Protein AF-A0A520IF02-F1 (afdb_monomer)

Mean predicted aligned error: 2.96 Å

pLDDT: mean 95.1, std 6.51, range [63.91, 98.81]

Sequence (100 aa):
YVTDIHGGDYIKIRQVSFKQSPKSFEAKVRGLQGGGSIDIRLDSLQGRSIGQLLVPASDKNMKWTLVKCKTANVKGTYDLFFVFTGTGKELFDFDSWMFK

Solvent-accessible surface area (backbone atoms only — not comparable to full-atom values): 5228 Å² total; per-residue (Å²): 105,50,62,92,35,34,60,76,40,71,51,77,46,77,69,48,67,30,91,61,56,40,57,27,40,37,34,36,31,26,23,30,82,55,2,31,33,39,37,33,17,38,74,39,98,87,34,62,70,39,32,62,35,70,40,60,46,38,93,81,72,62,55,78,42,81,39,68,26,61,34,48,90,48,72,50,70,36,32,39,28,42,37,31,41,54,61,74,70,55,22,41,33,45,57,52,73,49,76,73

Secondary structure (DSSP, 8-state):
-B-S--TT-EEEEEEEEESS--SEEEEEEEE-SS-EEEEEEESSTTS-EEEEEEEPPPSSS---EEEEEE-----EEEEEEEEEE-SSS--EEEEEEEE-

Structure (mmCIF, N/CA/C/O backbone):
data_AF-A0A520IF02-F1
#
_entry.id   AF-A0A520IF02-F1
#
loop_
_atom_site.group_PDB
_atom_site.id
_atom_site.type_symbol
_atom_site.label_atom_id
_atom_site.label_alt_id
_atom_site.label_comp_id
_atom_site.label_asym_id
_atom_site.label_entity_id
_atom_site.label_seq_id
_atom_site.pdbx_PDB_ins_code
_atom_site.Cartn_x
_atom_site.Cartn_y
_atom_site.Cartn_z
_atom_site.occupancy
_atom_site.B_iso_or_equiv
_atom_site.auth_seq_id
_atom_site.auth_comp_id
_atom_site.auth_asym_id
_atom_site.auth_atom_id
_atom_site.pdbx_PDB_model_num
ATOM 1 N N . TYR A 1 1 ? 9.089 -9.571 1.460 1.00 92.06 1 TYR A N 1
ATOM 2 C CA . TYR A 1 1 ? 8.456 -8.682 0.477 1.00 92.06 1 TYR A CA 1
ATOM 3 C C . TYR A 1 1 ? 7.673 -9.480 -0.555 1.00 92.06 1 TYR A C 1
ATOM 5 O O . TYR A 1 1 ? 7.978 -10.647 -0.765 1.00 92.06 1 TYR A O 1
ATOM 13 N N . VAL A 1 2 ? 6.656 -8.856 -1.146 1.00 96.56 2 VAL A N 1
ATOM 14 C CA . VAL A 1 2 ? 5.876 -9.321 -2.300 1.00 96.56 2 VAL A CA 1
ATOM 15 C C . VAL A 1 2 ? 6.534 -8.770 -3.571 1.00 96.56 2 VAL A C 1
ATOM 17 O O . VAL A 1 2 ? 6.994 -7.628 -3.562 1.00 96.56 2 VAL A O 1
ATOM 20 N N . THR A 1 3 ? 6.604 -9.587 -4.615 1.00 96.56 3 THR A N 1
ATOM 21 C CA . THR A 1 3 ? 7.226 -9.320 -5.928 1.00 96.56 3 THR A CA 1
ATOM 22 C C . THR A 1 3 ? 6.301 -9.862 -7.023 1.00 96.56 3 THR A C 1
ATOM 24 O O . THR A 1 3 ? 5.241 -10.391 -6.677 1.00 96.56 3 THR A O 1
ATOM 27 N N . ASP A 1 4 ? 6.671 -9.743 -8.300 1.00 95.75 4 ASP A N 1
ATOM 28 C CA . ASP A 1 4 ? 5.851 -10.180 -9.441 1.00 95.75 4 ASP A CA 1
ATOM 29 C C . ASP A 1 4 ? 4.480 -9.474 -9.476 1.00 95.75 4 ASP A C 1
ATOM 31 O O . ASP A 1 4 ? 3.452 -10.043 -9.839 1.00 95.75 4 ASP A O 1
ATOM 35 N N . ILE A 1 5 ? 4.463 -8.208 -9.037 1.00 97.19 5 ILE A N 1
ATOM 36 C CA . ILE A 1 5 ? 3.254 -7.386 -8.933 1.00 97.19 5 ILE A CA 1
ATOM 37 C C . ILE A 1 5 ? 2.941 -6.746 -10.286 1.00 97.19 5 ILE A C 1
ATOM 39 O O . ILE A 1 5 ? 3.712 -5.917 -10.786 1.00 97.19 5 ILE A O 1
ATOM 43 N N . HIS A 1 6 ? 1.759 -7.051 -10.815 1.00 96.44 6 HIS A N 1
ATOM 44 C CA . HIS A 1 6 ? 1.221 -6.516 -12.060 1.00 96.44 6 HIS A CA 1
ATOM 45 C C . HIS A 1 6 ? -0.002 -5.618 -11.819 1.00 96.44 6 HIS A C 1
ATOM 47 O O . HIS A 1 6 ? -0.583 -5.552 -10.733 1.00 96.44 6 HIS A O 1
ATOM 53 N N . GLY A 1 7 ? -0.411 -4.886 -12.858 1.00 95.94 7 GLY A N 1
ATOM 54 C CA . GLY A 1 7 ? -1.624 -4.072 -12.804 1.00 95.94 7 GLY A CA 1
ATOM 55 C C . GLY A 1 7 ? -2.876 -4.934 -12.617 1.00 95.94 7 GLY A C 1
ATOM 56 O O . GLY A 1 7 ? -3.158 -5.796 -13.443 1.00 95.94 7 GLY A O 1
ATOM 57 N N . GLY A 1 8 ? -3.646 -4.658 -11.563 1.00 95.31 8 GLY A N 1
ATOM 58 C CA . GLY A 1 8 ? -4.860 -5.401 -11.206 1.00 95.31 8 GLY A CA 1
ATOM 59 C C . GLY A 1 8 ? -4.660 -6.438 -10.099 1.00 95.31 8 GLY A C 1
ATOM 60 O O . GLY A 1 8 ? -5.648 -6.863 -9.496 1.00 95.31 8 GLY A O 1
ATOM 61 N N . ASP A 1 9 ? -3.411 -6.785 -9.776 1.00 98.12 9 ASP A N 1
ATOM 62 C CA . ASP A 1 9 ? -3.104 -7.642 -8.634 1.00 98.12 9 ASP A CA 1
ATOM 63 C C . ASP A 1 9 ? -3.462 -6.951 -7.317 1.00 98.12 9 ASP A C 1
ATOM 65 O O . ASP A 1 9 ? -3.558 -5.721 -7.214 1.00 98.12 9 ASP A O 1
ATOM 69 N N . TYR A 1 10 ? -3.648 -7.751 -6.272 1.00 98.62 10 TYR A N 1
ATOM 70 C CA . TYR A 1 10 ? -3.935 -7.229 -4.947 1.00 98.62 10 TYR A CA 1
ATOM 71 C C . TYR A 1 10 ? -3.487 -8.174 -3.841 1.00 98.62 10 TYR A C 1
ATOM 73 O O . TYR A 1 10 ? -3.371 -9.385 -4.028 1.00 98.62 10 TYR A O 1
ATOM 81 N N . ILE A 1 11 ? -3.338 -7.619 -2.640 1.00 98.25 11 ILE A N 1
ATOM 82 C CA . ILE A 1 11 ? -3.314 -8.413 -1.409 1.00 98.25 11 ILE A CA 1
ATOM 83 C C . ILE A 1 11 ? -4.447 -7.993 -0.477 1.00 98.25 11 ILE A C 1
ATOM 85 O O . ILE A 1 11 ? -4.834 -6.823 -0.429 1.00 98.25 11 ILE A O 1
ATOM 89 N N . LYS A 1 12 ? -4.980 -8.966 0.269 1.00 98.38 12 LYS A N 1
ATOM 90 C CA . LYS A 1 12 ? -6.060 -8.772 1.239 1.00 98.38 12 LYS A CA 1
ATOM 91 C C . LYS A 1 12 ? -5.569 -9.043 2.656 1.00 98.38 12 LYS A C 1
ATOM 93 O O . LYS A 1 12 ? -5.039 -10.117 2.926 1.00 98.38 12 LYS A O 1
ATOM 98 N N . ILE A 1 13 ? -5.845 -8.123 3.574 1.00 98.44 13 ILE A N 1
ATOM 99 C CA . ILE A 1 13 ? -5.626 -8.297 5.013 1.00 98.44 13 ILE A CA 1
ATOM 100 C C . ILE A 1 13 ? -6.983 -8.276 5.706 1.00 98.44 13 ILE A C 1
ATOM 102 O O . ILE A 1 13 ? -7.749 -7.329 5.555 1.00 98.44 13 ILE A O 1
ATOM 106 N N . ARG A 1 14 ? -7.315 -9.331 6.447 1.00 98.44 14 ARG A N 1
ATOM 107 C CA . ARG A 1 14 ? -8.639 -9.454 7.068 1.00 98.44 14 ARG A CA 1
ATOM 108 C C . ARG A 1 14 ? -8.706 -8.741 8.415 1.00 98.44 14 ARG A C 1
ATOM 110 O O . ARG A 1 14 ? -7.750 -8.794 9.181 1.00 98.44 14 ARG A O 1
ATOM 117 N N . GLN A 1 15 ? -9.869 -8.166 8.713 1.00 98.06 15 GLN A N 1
ATOM 118 C CA . GLN A 1 15 ? -10.260 -7.683 10.043 1.00 98.06 15 GLN A CA 1
ATOM 119 C C . GLN A 1 15 ? -9.272 -6.690 10.681 1.00 98.06 15 GLN A C 1
ATOM 121 O O . GLN A 1 15 ? -8.939 -6.778 11.864 1.00 98.06 15 GLN A O 1
ATOM 126 N N . VAL A 1 16 ? -8.817 -5.707 9.905 1.00 98.00 16 VAL A N 1
ATOM 127 C CA . VAL A 1 16 ? -7.967 -4.625 10.406 1.00 98.00 16 VAL A CA 1
ATOM 128 C C . VAL A 1 16 ? -8.817 -3.619 11.174 1.00 98.00 16 VAL A C 1
ATOM 130 O O . VAL A 1 16 ? -9.752 -3.034 10.632 1.00 98.00 16 VAL A O 1
ATOM 133 N N . SER A 1 17 ? -8.478 -3.411 12.446 1.00 97.94 17 SER A N 1
ATOM 134 C CA . SER A 1 17 ? -9.209 -2.531 13.362 1.00 97.94 17 SER A CA 1
ATOM 135 C C . SER A 1 17 ? -8.558 -1.146 13.473 1.00 97.94 17 SER A C 1
ATOM 137 O O . SER A 1 17 ? -7.543 -0.978 14.154 1.00 97.94 17 SER A O 1
ATOM 139 N N . PHE A 1 18 ? -9.218 -0.118 12.941 1.00 97.31 18 PHE A N 1
ATOM 140 C CA . PHE A 1 18 ? -8.875 1.293 13.136 1.00 97.31 18 PHE A CA 1
ATOM 141 C C . PHE A 1 18 ? -9.577 1.858 14.376 1.00 97.31 18 PHE A C 1
ATOM 143 O O . PHE A 1 18 ? -10.654 2.456 14.297 1.00 97.31 18 PHE A O 1
ATOM 150 N N . LYS A 1 19 ? -8.956 1.668 15.550 1.00 95.88 19 LYS A N 1
ATOM 151 C CA . LYS A 1 19 ? -9.444 2.238 16.825 1.00 95.88 19 LYS A CA 1
ATOM 152 C C . LYS A 1 19 ? -9.396 3.770 16.817 1.00 95.88 19 LYS A C 1
ATOM 154 O O . LYS A 1 19 ? -10.267 4.437 17.372 1.00 95.88 19 LYS A O 1
ATOM 159 N N . GLN A 1 20 ? -8.376 4.319 16.165 1.00 94.94 20 GLN A N 1
ATOM 160 C CA . GLN A 1 20 ? -8.231 5.736 15.857 1.00 94.94 20 GLN A CA 1
ATOM 161 C C . GLN A 1 20 ? -8.036 5.883 14.353 1.00 94.94 20 GLN A C 1
ATOM 163 O O . GLN A 1 20 ? -7.531 4.966 13.705 1.00 94.94 20 GLN A O 1
ATOM 168 N N . SER A 1 21 ? -8.453 7.025 13.808 1.00 95.88 21 SER A N 1
ATOM 169 C CA . SER A 1 21 ? -8.288 7.268 12.381 1.00 95.88 21 SER A CA 1
ATOM 170 C C . SER A 1 21 ? -6.824 7.567 12.077 1.00 95.88 21 SER A C 1
ATOM 172 O O . SER A 1 21 ? -6.309 8.547 12.626 1.00 95.88 21 SER A O 1
ATOM 174 N N . PRO A 1 22 ? -6.167 6.786 11.204 1.00 96.94 22 PRO A N 1
ATOM 175 C CA . PRO A 1 22 ? -4.825 7.107 10.765 1.00 96.94 22 PRO A CA 1
ATOM 176 C C . PRO A 1 22 ? -4.853 8.372 9.906 1.00 96.94 22 PRO A C 1
ATOM 178 O O . PRO A 1 22 ? -5.828 8.651 9.199 1.00 96.94 22 PRO A O 1
ATOM 181 N N . LYS A 1 23 ? -3.776 9.143 9.984 1.00 98.00 23 LYS A N 1
ATOM 182 C CA . LYS A 1 23 ? -3.517 10.332 9.169 1.00 98.00 23 LYS A CA 1
ATOM 183 C C . LYS A 1 23 ? -2.717 9.992 7.916 1.00 98.00 23 LYS A C 1
ATOM 185 O O . LYS A 1 23 ? -2.828 10.705 6.914 1.00 98.00 23 LYS A O 1
ATOM 190 N N . SER A 1 24 ? -1.896 8.945 7.972 1.00 98.44 24 SER A N 1
ATOM 191 C CA . SER A 1 24 ? -1.097 8.518 6.828 1.00 98.44 24 SER A CA 1
ATOM 192 C C . SER A 1 24 ? -0.867 7.017 6.778 1.00 98.44 24 SER A C 1
ATOM 194 O O . SER A 1 24 ? -0.974 6.300 7.770 1.00 98.44 24 SER A O 1
ATOM 196 N N . PHE A 1 25 ? -0.491 6.566 5.591 1.00 98.69 25 PHE A N 1
ATOM 197 C CA . PHE A 1 25 ? -0.002 5.227 5.325 1.00 98.69 25 PHE A CA 1
ATOM 198 C C . PHE A 1 25 ? 1.411 5.327 4.761 1.00 98.69 25 PHE A C 1
ATOM 200 O O . PHE A 1 25 ? 1.681 6.182 3.914 1.00 98.69 25 PHE A O 1
ATOM 207 N N . GLU A 1 26 ? 2.301 4.465 5.237 1.00 98.62 26 GLU A N 1
ATOM 208 C CA . GLU A 1 26 ? 3.689 4.370 4.797 1.00 98.62 26 GLU A CA 1
ATOM 209 C C . GLU A 1 26 ? 3.982 2.948 4.331 1.00 98.62 26 GLU A C 1
ATOM 211 O O . GLU A 1 26 ? 3.504 1.987 4.936 1.00 98.62 26 GLU A O 1
ATOM 216 N N . ALA A 1 27 ? 4.796 2.811 3.286 1.00 98.50 27 ALA A N 1
ATOM 217 C CA . ALA A 1 27 ? 5.258 1.518 2.804 1.00 98.50 27 ALA A CA 1
ATOM 218 C C . ALA A 1 27 ? 6.717 1.563 2.370 1.00 98.50 27 ALA A C 1
ATOM 220 O O . ALA A 1 27 ? 7.175 2.542 1.776 1.00 98.50 27 ALA A O 1
ATOM 221 N N . LYS A 1 28 ? 7.428 0.466 2.626 1.00 98.19 28 LYS A N 1
ATOM 222 C CA . LYS A 1 28 ? 8.752 0.215 2.073 1.00 98.19 28 LYS A CA 1
ATOM 223 C C . LYS A 1 28 ? 8.599 -0.539 0.757 1.00 98.19 28 LYS A C 1
ATOM 225 O O . LYS A 1 28 ? 8.112 -1.669 0.734 1.00 98.19 28 LYS A O 1
ATOM 230 N N . VAL A 1 29 ? 9.012 0.100 -0.328 1.00 97.12 29 VAL A N 1
ATOM 231 C CA . VAL A 1 29 ? 8.816 -0.376 -1.702 1.00 97.12 29 VAL A CA 1
ATOM 232 C C . VAL A 1 29 ? 10.100 -0.254 -2.505 1.00 97.12 29 VAL A C 1
ATOM 234 O O . VAL A 1 29 ? 10.974 0.546 -2.172 1.00 97.12 29 VAL A O 1
ATOM 237 N N . ARG A 1 30 ? 10.204 -1.020 -3.583 1.00 95.06 30 ARG A N 1
ATOM 238 C CA . ARG A 1 30 ? 11.255 -0.873 -4.589 1.00 95.06 30 ARG A CA 1
ATOM 239 C C . ARG A 1 30 ? 10.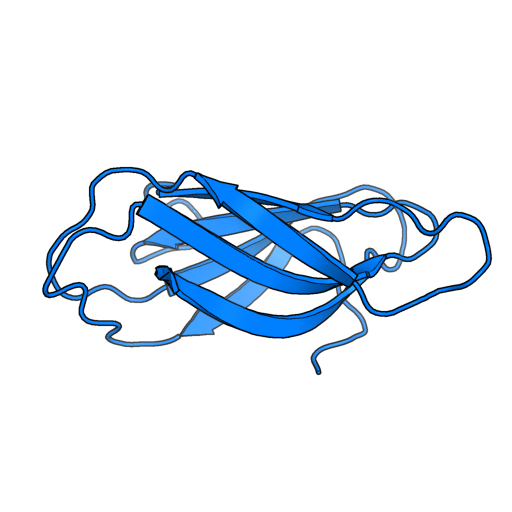593 -0.745 -5.953 1.00 95.06 30 ARG A C 1
ATOM 241 O O . ARG A 1 30 ? 10.062 -1.719 -6.468 1.00 95.06 30 ARG A O 1
ATOM 248 N N . GLY A 1 31 ? 10.600 0.459 -6.519 1.00 93.31 31 GLY A N 1
ATOM 249 C CA . GLY A 1 31 ? 10.072 0.696 -7.862 1.00 93.31 31 GLY A CA 1
ATOM 250 C C . GLY A 1 31 ? 10.880 -0.022 -8.941 1.00 93.31 31 GLY A C 1
ATOM 251 O O . GLY A 1 31 ? 12.103 -0.121 -8.825 1.00 93.31 31 GLY A O 1
ATOM 252 N N . LEU A 1 32 ? 10.214 -0.481 -10.001 1.00 91.06 32 LEU A N 1
ATOM 253 C CA . LEU A 1 32 ? 10.864 -0.977 -11.220 1.00 91.06 32 LEU A CA 1
ATOM 254 C C . LEU A 1 32 ? 10.767 0.080 -12.335 1.00 91.06 32 LEU A C 1
ATOM 256 O O . LEU A 1 32 ? 10.741 1.275 -12.037 1.00 91.06 32 LEU A O 1
ATOM 260 N N . GLN A 1 33 ? 10.768 -0.317 -13.614 1.00 82.69 33 GLN A N 1
ATOM 261 C CA . GLN A 1 33 ? 10.843 0.627 -14.743 1.00 82.69 33 GLN A CA 1
ATOM 262 C C . GLN A 1 33 ? 9.671 1.617 -14.804 1.00 82.69 33 GLN A C 1
ATOM 264 O O . GLN A 1 33 ? 9.893 2.787 -15.100 1.00 82.69 33 GLN A O 1
ATOM 269 N N . GLY A 1 34 ? 8.442 1.157 -14.550 1.00 81.56 34 GLY A N 1
ATOM 270 C CA . GLY A 1 34 ? 7.236 1.988 -14.658 1.00 81.56 34 GLY A CA 1
ATOM 271 C C . GLY A 1 34 ? 6.768 2.609 -13.341 1.00 81.56 34 GLY A C 1
ATOM 272 O O . GLY A 1 34 ? 6.011 3.578 -13.360 1.00 81.56 34 GLY A O 1
ATOM 273 N N . GLY A 1 35 ? 7.209 2.068 -12.200 1.00 89.94 35 GLY A N 1
ATOM 274 C CA . GLY A 1 35 ? 6.592 2.365 -10.907 1.00 89.94 35 GLY A CA 1
ATOM 275 C C . GLY A 1 35 ? 5.110 1.973 -10.893 1.00 89.94 35 GLY A C 1
ATOM 276 O O . GLY A 1 35 ? 4.679 1.075 -11.616 1.00 89.94 35 GLY A O 1
ATOM 277 N N . GLY A 1 36 ? 4.316 2.651 -10.069 1.00 95.88 36 GLY A N 1
ATOM 278 C CA . GLY A 1 36 ? 2.870 2.449 -10.027 1.00 95.88 36 GLY A CA 1
ATOM 279 C C . GLY A 1 36 ? 2.231 3.094 -8.806 1.00 95.88 36 GLY A C 1
ATOM 280 O O . GLY A 1 36 ? 2.742 4.069 -8.253 1.00 95.88 36 GLY A O 1
ATOM 281 N N . SER A 1 37 ? 1.101 2.554 -8.364 1.00 97.94 37 SER A N 1
ATOM 282 C CA . SER A 1 37 ? 0.475 2.968 -7.116 1.00 97.94 37 SER A CA 1
ATOM 283 C C . SER A 1 37 ? -0.228 1.824 -6.399 1.00 97.94 37 SER A C 1
ATOM 285 O O . SER A 1 37 ? -0.625 0.831 -7.011 1.00 97.94 37 SER A O 1
ATOM 287 N N . ILE A 1 38 ? -0.376 1.990 -5.088 1.00 98.62 38 ILE A N 1
ATOM 288 C CA . ILE A 1 38 ? -1.139 1.107 -4.213 1.00 98.62 38 ILE A CA 1
ATOM 289 C C . ILE A 1 38 ? -2.390 1.868 -3.777 1.00 98.62 38 ILE A C 1
ATOM 291 O O . ILE A 1 38 ? -2.294 2.847 -3.033 1.00 98.62 38 ILE A O 1
ATOM 295 N N . ASP A 1 39 ? -3.554 1.434 -4.246 1.00 98.69 39 ASP A N 1
ATOM 296 C CA . ASP A 1 39 ? -4.848 1.944 -3.798 1.00 98.69 39 ASP A CA 1
ATOM 297 C C . ASP A 1 39 ? -5.325 1.126 -2.591 1.00 98.69 39 ASP A C 1
ATOM 299 O O . ASP A 1 39 ? -5.407 -0.102 -2.641 1.00 98.69 39 ASP A O 1
ATOM 303 N N . ILE A 1 40 ? -5.592 1.809 -1.482 1.00 98.69 40 ILE A N 1
ATOM 304 C CA . ILE A 1 40 ? -5.934 1.208 -0.196 1.00 98.69 40 ILE A CA 1
ATOM 305 C C . ILE A 1 40 ? -7.450 1.237 -0.056 1.00 98.69 40 ILE A C 1
ATOM 307 O O . ILE A 1 40 ? -8.036 2.297 0.174 1.00 98.69 40 ILE A O 1
ATOM 311 N N . ARG A 1 41 ? -8.095 0.077 -0.171 1.00 98.75 41 ARG A N 1
ATOM 312 C CA . ARG A 1 41 ? -9.556 -0.055 -0.195 1.00 98.75 41 ARG A CA 1
ATOM 313 C C . ARG A 1 41 ? -10.097 -0.862 0.973 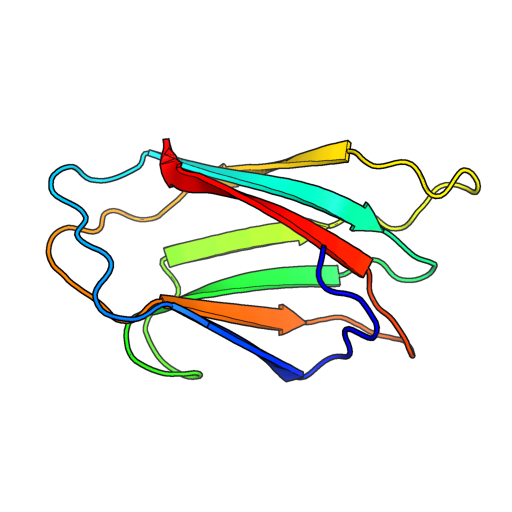1.00 98.75 41 ARG A C 1
ATOM 315 O O . ARG A 1 41 ? -9.420 -1.743 1.501 1.00 98.75 41 ARG A O 1
ATOM 322 N N . LEU A 1 42 ? -11.333 -0.552 1.358 1.00 98.69 42 LEU A N 1
ATOM 323 C CA . LEU A 1 42 ? -12.074 -1.258 2.403 1.00 98.69 42 LEU A CA 1
ATOM 324 C C . LEU A 1 42 ? -13.039 -2.289 1.805 1.00 98.69 42 LEU A C 1
ATOM 326 O O . LEU A 1 42 ? -13.738 -1.994 0.838 1.00 98.69 42 LEU A O 1
ATOM 330 N N . ASP A 1 43 ? -13.103 -3.465 2.423 1.00 98.56 43 ASP A N 1
ATOM 331 C CA . ASP A 1 43 ? -14.057 -4.574 2.255 1.00 98.56 43 ASP A CA 1
ATOM 332 C C . ASP A 1 43 ? -14.097 -5.282 0.893 1.00 98.56 43 ASP A C 1
ATOM 334 O O . ASP A 1 43 ? -14.390 -6.479 0.838 1.00 98.56 43 ASP A O 1
ATOM 338 N N . SER A 1 44 ? -13.763 -4.604 -0.206 1.00 98.25 44 SER A N 1
ATOM 339 C CA . SER A 1 44 ? -13.725 -5.191 -1.550 1.00 98.25 44 SER A CA 1
ATOM 340 C C . SER A 1 44 ? -12.761 -4.463 -2.492 1.00 98.25 44 SER A C 1
ATOM 342 O O . SER A 1 44 ? -12.340 -3.335 -2.230 1.00 98.25 44 SER A O 1
ATOM 344 N N . LEU A 1 45 ? -12.465 -5.084 -3.639 1.00 98.06 45 LEU A N 1
ATOM 345 C CA . LEU A 1 45 ? -11.633 -4.505 -4.704 1.00 98.06 45 LEU A CA 1
ATOM 346 C C . LEU A 1 45 ? -12.213 -3.214 -5.298 1.00 98.06 45 LEU A C 1
ATOM 348 O O . LEU A 1 45 ? -11.462 -2.360 -5.756 1.00 98.06 45 LEU A O 1
ATOM 352 N N . GLN A 1 46 ? -13.537 -3.049 -5.272 1.00 97.12 46 GLN A N 1
ATOM 353 C CA . GLN A 1 46 ? -14.235 -1.834 -5.712 1.00 97.12 46 GLN A CA 1
ATOM 354 C C . GLN A 1 46 ? -14.714 -0.979 -4.532 1.00 97.12 46 GLN A C 1
ATOM 356 O O . GLN A 1 46 ? -15.405 0.020 -4.726 1.00 97.12 46 GLN A O 1
ATOM 361 N N . GLY A 1 47 ? -14.332 -1.345 -3.309 1.00 97.81 47 GLY A N 1
ATOM 362 C CA . GLY A 1 47 ? -14.737 -0.656 -2.098 1.00 97.81 47 GLY A CA 1
ATOM 363 C C . GLY A 1 47 ? -14.135 0.739 -1.979 1.00 97.81 47 GLY A C 1
ATOM 364 O O . GLY A 1 47 ? -13.332 1.181 -2.809 1.00 97.81 47 GLY A O 1
ATOM 365 N N . ARG A 1 48 ? -14.534 1.447 -0.922 1.00 98.25 48 ARG A N 1
ATOM 366 C CA . ARG A 1 48 ? -14.101 2.823 -0.665 1.00 98.25 48 ARG A CA 1
ATOM 367 C C . ARG A 1 48 ? -12.575 2.889 -0.569 1.00 98.25 48 ARG A C 1
ATOM 369 O O . ARG A 1 48 ? -11.994 2.272 0.323 1.00 98.25 48 ARG A O 1
ATOM 376 N N . SER A 1 49 ? -11.952 3.684 -1.438 1.00 98.44 49 SER A N 1
ATOM 377 C CA . SER A 1 49 ? -10.541 4.054 -1.300 1.00 98.44 49 SER A CA 1
ATOM 378 C C . SER A 1 49 ? -10.365 4.996 -0.109 1.00 98.44 49 SER A C 1
ATOM 380 O O . SER A 1 49 ? -11.116 5.963 0.064 1.00 98.44 49 SER A O 1
ATOM 382 N N . ILE A 1 50 ? -9.384 4.691 0.735 1.00 98.50 50 ILE A N 1
ATOM 383 C CA . ILE A 1 50 ? -8.994 5.497 1.894 1.00 98.50 50 ILE A CA 1
ATOM 384 C C . ILE A 1 50 ? -7.587 6.072 1.760 1.00 98.50 50 ILE A C 1
ATOM 386 O O . ILE A 1 50 ? -7.127 6.747 2.675 1.00 98.50 50 ILE A O 1
ATOM 390 N N . GLY A 1 51 ? -6.906 5.839 0.646 1.00 98.38 51 GLY A N 1
ATOM 391 C CA . GLY A 1 51 ? -5.582 6.380 0.382 1.00 98.38 51 GLY A CA 1
ATOM 392 C C . GLY A 1 51 ? -4.999 5.786 -0.889 1.00 98.38 51 GLY A C 1
ATOM 393 O O . GLY A 1 51 ? -5.262 4.633 -1.214 1.00 98.38 51 GLY A O 1
ATOM 394 N N . GLN A 1 52 ? -4.189 6.576 -1.584 1.00 98.50 52 GLN A N 1
ATOM 395 C CA . GLN A 1 52 ? -3.447 6.134 -2.755 1.00 98.50 52 GLN A CA 1
ATOM 396 C C . GLN A 1 52 ? -1.974 6.464 -2.553 1.00 98.50 52 GLN A C 1
ATOM 398 O O . GLN A 1 52 ? -1.595 7.629 -2.407 1.00 98.50 52 GLN A O 1
ATOM 403 N N . LEU A 1 53 ? -1.146 5.427 -2.530 1.00 98.56 53 LEU A N 1
ATOM 404 C CA . LEU A 1 53 ? 0.287 5.540 -2.336 1.00 98.56 53 LEU A CA 1
ATOM 405 C C . LEU A 1 53 ? 1.000 5.443 -3.682 1.00 98.56 53 LEU A C 1
ATOM 407 O O . LEU A 1 53 ? 0.973 4.396 -4.324 1.00 98.56 53 LEU A O 1
ATOM 411 N N . LEU A 1 54 ? 1.664 6.521 -4.093 1.00 97.75 54 LEU A N 1
ATOM 412 C CA . LEU A 1 54 ? 2.480 6.522 -5.304 1.00 97.75 54 LEU A CA 1
ATOM 413 C C . LEU A 1 54 ? 3.812 5.813 -5.047 1.00 97.75 54 LEU A C 1
ATOM 415 O O . LEU A 1 54 ? 4.522 6.134 -4.091 1.00 97.75 54 LEU A O 1
ATOM 419 N N . VAL A 1 55 ? 4.154 4.876 -5.927 1.00 96.00 55 VAL A N 1
ATOM 420 C CA . VAL A 1 55 ? 5.441 4.185 -5.942 1.00 96.00 55 VAL A CA 1
ATOM 421 C C . VAL A 1 55 ? 6.242 4.716 -7.132 1.00 96.00 55 VAL A C 1
ATOM 423 O O . VAL A 1 55 ? 5.867 4.457 -8.279 1.00 96.00 55 VAL A O 1
ATOM 426 N N . PRO A 1 56 ? 7.318 5.485 -6.898 1.00 92.50 56 PRO A N 1
ATOM 427 C CA . PRO A 1 56 ? 8.099 6.057 -7.985 1.00 92.50 56 PRO A CA 1
ATOM 428 C C . PRO A 1 56 ? 8.788 4.953 -8.791 1.00 92.50 56 PRO A C 1
ATOM 430 O O . PRO A 1 56 ? 9.207 3.938 -8.232 1.00 92.50 56 PRO A O 1
ATOM 433 N N . ALA A 1 57 ? 8.945 5.175 -10.095 1.00 89.81 57 ALA A N 1
ATOM 434 C CA . ALA A 1 57 ? 9.834 4.365 -10.919 1.00 89.81 57 ALA A CA 1
ATOM 435 C C . ALA A 1 57 ? 11.274 4.463 -10.396 1.00 89.81 57 ALA A C 1
ATOM 437 O O . ALA A 1 57 ? 11.679 5.490 -9.843 1.00 89.81 57 ALA A O 1
ATOM 438 N N . SER A 1 58 ? 12.066 3.406 -10.574 1.00 83.44 58 SER A N 1
ATOM 439 C CA . SER A 1 58 ? 13.472 3.469 -10.190 1.00 83.44 58 SER A CA 1
ATOM 440 C C . SER A 1 58 ? 14.291 4.277 -11.192 1.00 83.44 58 SER A C 1
ATOM 442 O O . SER A 1 58 ? 14.281 4.033 -12.394 1.00 83.44 58 SER A O 1
ATOM 444 N N . ASP A 1 59 ? 15.114 5.170 -10.655 1.00 69.00 59 ASP A N 1
ATOM 445 C CA . ASP A 1 59 ? 16.112 5.975 -11.354 1.00 69.00 59 ASP A CA 1
ATOM 446 C C . ASP A 1 59 ? 17.437 5.230 -11.629 1.00 69.00 59 ASP A C 1
ATOM 448 O O . ASP A 1 59 ? 18.487 5.865 -11.710 1.00 69.00 59 ASP A O 1
ATOM 452 N N . LYS A 1 60 ? 17.380 3.900 -11.844 1.00 63.91 60 LYS A N 1
ATOM 453 C CA . LYS A 1 60 ? 18.477 2.947 -12.174 1.00 63.91 60 LYS A CA 1
ATOM 454 C C . LYS A 1 60 ? 19.046 2.126 -11.014 1.00 63.91 60 LYS A C 1
ATOM 456 O O . LYS A 1 60 ? 19.652 1.095 -11.281 1.00 63.91 60 LYS A O 1
ATOM 461 N N . ASN A 1 61 ? 18.842 2.514 -9.755 1.00 67.06 61 ASN A N 1
ATOM 462 C CA . ASN A 1 61 ? 19.476 1.815 -8.626 1.00 67.06 61 ASN A CA 1
ATOM 463 C C . ASN A 1 61 ? 18.588 0.802 -7.887 1.00 67.06 61 ASN A C 1
ATOM 465 O O . ASN A 1 61 ? 19.070 0.200 -6.930 1.00 67.06 61 ASN A O 1
ATOM 469 N N . MET A 1 62 ? 17.323 0.626 -8.293 1.00 78.38 62 MET A N 1
ATOM 470 C CA . MET A 1 62 ? 16.354 -0.323 -7.718 1.00 78.38 62 MET A CA 1
ATOM 471 C C . MET A 1 62 ? 16.489 -0.421 -6.187 1.00 78.38 62 MET A C 1
ATOM 473 O O . MET A 1 62 ? 16.701 -1.492 -5.619 1.00 78.38 62 MET A O 1
ATOM 477 N N . LYS A 1 63 ? 16.460 0.726 -5.498 1.00 89.62 63 LYS A N 1
ATOM 478 C CA . LYS A 1 63 ? 16.629 0.784 -4.041 1.00 89.62 63 LYS A CA 1
ATOM 479 C C . LYS A 1 63 ? 15.281 0.690 -3.346 1.00 89.62 63 LYS A C 1
ATOM 481 O O . LYS A 1 63 ? 14.286 1.234 -3.818 1.00 89.62 63 LYS A O 1
ATOM 486 N N . TRP A 1 64 ? 15.284 0.050 -2.183 1.00 94.38 64 TRP A N 1
ATOM 487 C CA . TRP A 1 64 ? 14.166 0.118 -1.254 1.00 94.38 64 TRP A CA 1
ATOM 488 C C . TRP A 1 64 ? 14.040 1.534 -0.695 1.00 94.38 64 TRP A C 1
ATOM 490 O O . TRP A 1 64 ? 15.012 2.087 -0.181 1.00 94.38 64 TRP A O 1
ATOM 500 N N . THR A 1 65 ? 12.844 2.101 -0.766 1.00 94.56 65 THR A N 1
ATOM 501 C CA . THR A 1 65 ? 12.522 3.436 -0.267 1.00 94.56 65 THR A CA 1
ATOM 502 C C . THR A 1 65 ? 11.248 3.403 0.569 1.00 94.56 65 THR A C 1
ATOM 504 O O . THR A 1 65 ? 10.380 2.557 0.353 1.00 94.56 65 THR A O 1
ATOM 507 N N . LEU A 1 66 ? 11.141 4.317 1.533 1.00 96.94 66 LEU A N 1
ATOM 508 C CA . LEU A 1 66 ? 9.921 4.526 2.304 1.00 96.94 66 LEU A CA 1
ATOM 509 C C . LEU A 1 66 ? 9.105 5.6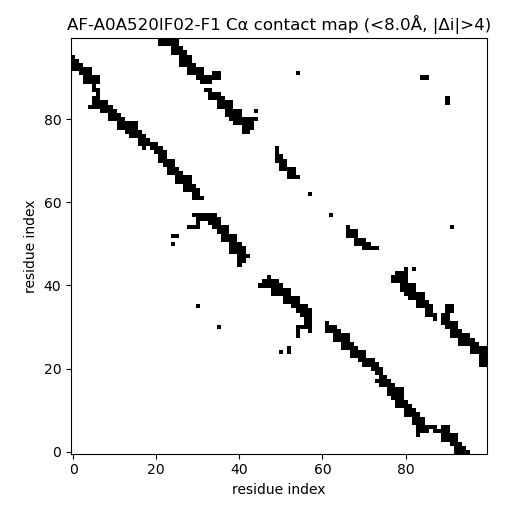35 1.633 1.00 96.94 66 LEU A C 1
ATOM 511 O O . LEU A 1 66 ? 9.541 6.784 1.569 1.00 96.94 66 LEU A O 1
ATOM 515 N N . VAL A 1 67 ? 7.921 5.291 1.142 1.00 97.31 67 VAL A N 1
ATOM 516 C CA . VAL A 1 67 ? 6.960 6.238 0.561 1.00 97.31 67 VAL A CA 1
ATOM 517 C C . VAL A 1 67 ? 5.761 6.395 1.484 1.00 97.31 67 VAL A C 1
ATOM 519 O O . VAL A 1 67 ? 5.466 5.507 2.285 1.00 97.31 67 VAL A O 1
ATOM 522 N N . LYS A 1 68 ? 5.054 7.524 1.371 1.00 98.44 68 LYS A N 1
ATOM 523 C CA . LYS A 1 68 ? 3.884 7.816 2.204 1.00 98.44 68 LYS A CA 1
ATOM 524 C C . LYS A 1 68 ? 2.770 8.533 1.452 1.00 98.44 68 LYS A C 1
ATOM 526 O O . LYS A 1 68 ? 3.037 9.318 0.544 1.00 98.44 68 LYS A O 1
ATOM 531 N N . CYS A 1 69 ? 1.535 8.336 1.900 1.00 98.62 69 CYS A N 1
ATOM 532 C CA . CYS A 1 69 ? 0.369 9.099 1.463 1.00 98.62 69 CYS A CA 1
ATOM 533 C C . CYS A 1 69 ? -0.518 9.480 2.652 1.00 98.62 69 CYS A C 1
ATOM 535 O O . CYS A 1 69 ? -0.445 8.880 3.726 1.00 98.62 69 CYS A O 1
ATOM 537 N N . LYS A 1 70 ? -1.374 10.489 2.464 1.00 98.50 70 LYS A N 1
ATOM 538 C CA . LYS A 1 70 ? -2.438 10.794 3.429 1.00 98.50 70 LYS A CA 1
ATOM 539 C C . LYS A 1 70 ? -3.522 9.723 3.354 1.00 98.50 70 LYS A C 1
ATOM 541 O O . LYS A 1 70 ? -3.761 9.166 2.282 1.00 98.50 70 LYS A O 1
ATOM 546 N N . THR A 1 71 ? -4.193 9.484 4.473 1.00 98.38 71 THR A N 1
ATOM 547 C CA . THR A 1 71 ? -5.365 8.607 4.530 1.00 98.38 71 THR A CA 1
ATOM 548 C C . THR A 1 71 ? -6.629 9.401 4.826 1.00 98.38 71 THR A C 1
ATOM 550 O O . THR A 1 71 ? -6.600 10.430 5.501 1.00 98.38 71 THR A O 1
ATOM 553 N N . ALA A 1 72 ? -7.754 8.930 4.297 1.00 97.88 72 ALA A N 1
ATOM 554 C CA . ALA A 1 72 ? -9.069 9.444 4.635 1.00 97.88 72 ALA A CA 1
ATOM 555 C C . ALA A 1 72 ? -9.449 9.049 6.068 1.00 97.88 72 ALA A C 1
ATOM 557 O O . ALA A 1 72 ? -8.943 8.070 6.620 1.00 97.88 72 ALA A O 1
ATOM 558 N N . ASN A 1 73 ? -10.406 9.775 6.646 1.00 96.75 73 ASN A N 1
ATOM 559 C CA . ASN A 1 73 ? -10.929 9.426 7.959 1.00 96.75 73 ASN A CA 1
ATOM 560 C C . ASN A 1 73 ? -11.645 8.066 7.921 1.00 96.75 73 ASN A C 1
ATOM 562 O O . ASN A 1 73 ? -12.623 7.896 7.179 1.00 96.75 73 ASN A O 1
ATOM 566 N N . VAL A 1 74 ? -11.172 7.124 8.740 1.00 97.12 74 VAL A N 1
ATOM 567 C CA . VAL A 1 74 ? -11.699 5.758 8.862 1.00 97.12 74 VAL A CA 1
ATOM 568 C C . VAL A 1 74 ? -11.653 5.294 10.321 1.00 97.12 74 VAL A C 1
ATOM 570 O O . VAL A 1 74 ? -10.677 5.519 11.032 1.00 97.12 74 VAL A O 1
ATOM 573 N N . LYS A 1 75 ? -12.732 4.661 10.788 1.00 97.38 75 LYS A N 1
ATOM 574 C CA . LYS A 1 75 ? -12.836 4.011 12.103 1.00 97.38 75 LYS A CA 1
ATOM 575 C C . LYS A 1 75 ? -13.651 2.732 11.978 1.00 97.38 75 LYS A C 1
ATOM 577 O O . LYS A 1 75 ? -14.572 2.680 11.162 1.00 97.38 75 LYS A O 1
ATOM 582 N N . GLY A 1 76 ? -13.338 1.746 12.811 1.00 97.88 76 GLY A N 1
ATOM 583 C CA . GLY A 1 76 ? -13.985 0.433 12.807 1.00 97.88 76 GLY A CA 1
ATOM 584 C C . GLY A 1 76 ? -13.076 -0.666 12.266 1.00 97.88 76 GLY A C 1
ATOM 585 O O . GLY A 1 76 ? -11.870 -0.463 12.125 1.00 97.88 76 GLY A O 1
ATOM 586 N N . THR A 1 77 ? -13.663 -1.827 11.990 1.00 98.62 77 THR A N 1
ATOM 587 C CA . THR A 1 77 ? -12.948 -3.018 11.522 1.00 98.62 77 THR A CA 1
ATOM 588 C C . THR A 1 77 ? -13.348 -3.327 10.090 1.00 98.62 77 THR A C 1
ATOM 590 O O . THR A 1 77 ? -14.536 -3.460 9.816 1.00 98.62 77 THR A O 1
ATOM 593 N N . TYR A 1 78 ? -12.360 -3.465 9.208 1.00 98.50 78 TYR A N 1
ATOM 594 C CA . TYR A 1 78 ? -12.567 -3.709 7.781 1.00 98.50 78 TYR A CA 1
ATOM 595 C C . TYR A 1 78 ? -11.589 -4.758 7.271 1.00 98.50 78 TYR A C 1
ATOM 597 O O . TYR A 1 78 ? -10.491 -4.920 7.811 1.00 98.50 78 TYR A O 1
ATOM 605 N N . ASP A 1 79 ? -11.948 -5.428 6.186 1.00 98.69 79 ASP A N 1
ATOM 606 C CA . ASP A 1 79 ? -10.937 -6.105 5.385 1.00 98.69 79 ASP A CA 1
ATOM 607 C C . ASP A 1 79 ? -10.227 -5.050 4.515 1.00 98.69 79 ASP A C 1
ATOM 609 O O . ASP A 1 79 ? -10.878 -4.240 3.861 1.00 98.69 79 ASP A O 1
ATOM 613 N N . LEU A 1 80 ? -8.895 -5.025 4.513 1.00 98.44 80 LEU A N 1
ATOM 614 C CA . LEU A 1 80 ? -8.107 -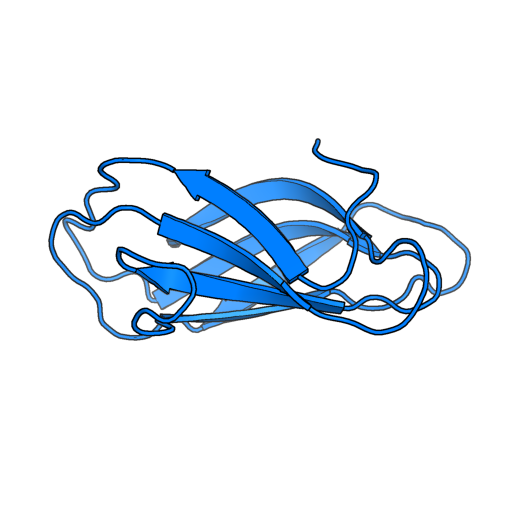4.123 3.675 1.00 98.44 80 LEU A CA 1
ATOM 615 C C . LEU A 1 80 ? -7.690 -4.802 2.384 1.00 98.44 80 LEU A C 1
ATOM 617 O O . LEU A 1 80 ? -7.232 -5.944 2.397 1.00 98.44 80 LEU A O 1
ATOM 621 N N . PHE A 1 81 ? -7.767 -4.049 1.298 1.00 98.81 81 PHE A N 1
ATOM 622 C CA . PHE A 1 81 ? -7.245 -4.418 -0.004 1.00 98.81 81 PHE A CA 1
ATOM 623 C C . PHE A 1 81 ? -6.187 -3.402 -0.413 1.00 98.81 81 PHE A C 1
ATOM 625 O O . PHE A 1 81 ? -6.453 -2.202 -0.442 1.00 98.81 81 PHE A O 1
ATOM 632 N N . PHE A 1 82 ? -4.994 -3.885 -0.734 1.00 98.75 82 PHE A N 1
ATOM 633 C CA . PHE A 1 82 ? -3.977 -3.101 -1.423 1.00 98.75 82 PHE A CA 1
ATOM 634 C C . PHE A 1 82 ? -4.034 -3.495 -2.891 1.00 98.75 82 PHE A C 1
ATOM 636 O O . PHE A 1 82 ? -3.601 -4.589 -3.242 1.00 98.75 82 PHE A O 1
ATOM 643 N N . VAL A 1 83 ? -4.642 -2.642 -3.712 1.00 98.69 83 VAL A N 1
ATOM 644 C CA . VAL A 1 83 ? -4.837 -2.875 -5.145 1.00 98.69 83 VAL A CA 1
ATOM 645 C C . VAL A 1 83 ? -3.716 -2.187 -5.907 1.00 98.69 83 VAL A C 1
ATOM 647 O O . VAL A 1 83 ? -3.512 -0.978 -5.772 1.00 98.69 83 VAL A O 1
ATOM 650 N N . PHE A 1 84 ? -2.980 -2.955 -6.698 1.00 98.12 84 PHE A N 1
ATOM 651 C CA . PHE A 1 84 ? -1.818 -2.470 -7.422 1.00 98.12 84 PHE A CA 1
ATOM 652 C C . PHE A 1 84 ? -2.226 -1.983 -8.810 1.00 98.12 84 PHE A C 1
ATOM 654 O O . PHE A 1 84 ? -2.935 -2.655 -9.559 1.00 98.12 84 PHE A O 1
ATOM 661 N N . THR A 1 85 ? -1.796 -0.773 -9.154 1.00 96.50 85 THR A N 1
ATOM 662 C CA . THR A 1 85 ? -2.131 -0.129 -10.428 1.00 96.50 85 THR A CA 1
ATOM 663 C C . THR A 1 85 ? -0.882 0.461 -11.061 1.00 96.50 85 THR A C 1
ATOM 665 O O . THR A 1 85 ? 0.003 0.965 -10.371 1.00 96.50 85 THR A O 1
ATOM 668 N N . GLY A 1 86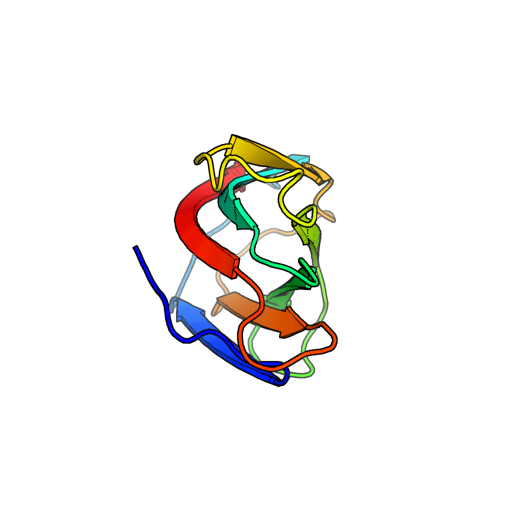 ? -0.798 0.409 -12.385 1.00 93.38 86 GLY A N 1
ATOM 669 C CA . GLY A 1 86 ? 0.355 0.902 -13.126 1.00 93.38 86 GLY A CA 1
ATOM 670 C C . GLY A 1 86 ? 0.393 0.3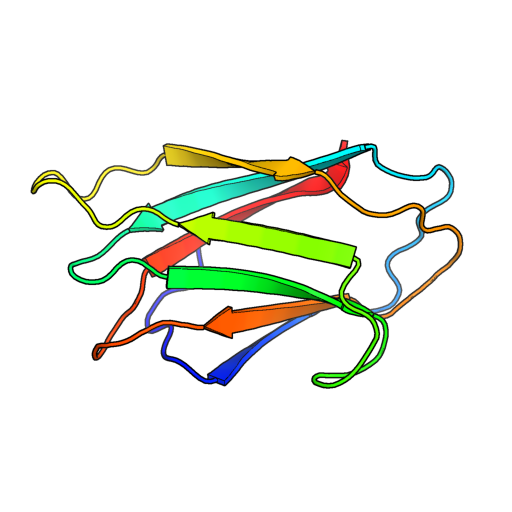39 -14.538 1.00 93.38 86 GLY A C 1
ATOM 671 O O . GLY A 1 86 ? -0.452 -0.469 -14.921 1.00 93.38 86 GLY A O 1
ATOM 672 N N . THR A 1 87 ? 1.374 0.787 -15.314 1.00 86.88 87 THR A N 1
ATOM 673 C CA . THR A 1 87 ? 1.586 0.357 -16.699 1.00 86.88 87 THR A CA 1
ATOM 674 C C . THR A 1 87 ? 2.939 -0.325 -16.821 1.00 86.88 87 THR A C 1
ATOM 676 O O . THR A 1 87 ? 3.937 0.198 -16.328 1.00 86.88 87 THR A O 1
ATOM 679 N N . GLY A 1 88 ? 2.988 -1.453 -17.524 1.00 82.81 88 GLY A N 1
ATOM 680 C CA . GLY A 1 88 ? 4.205 -2.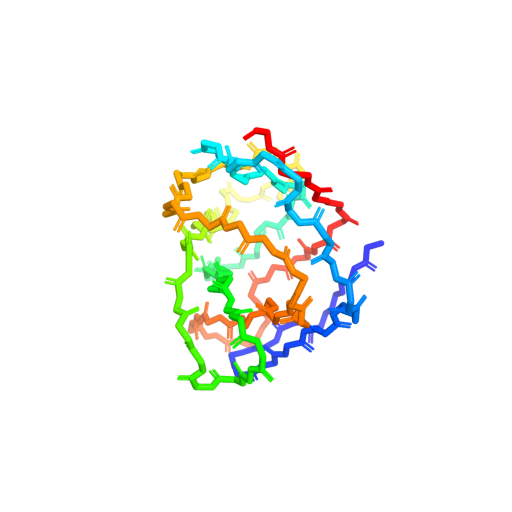238 -17.723 1.00 82.81 88 GLY A CA 1
ATOM 681 C C . GLY A 1 88 ? 3.970 -3.711 -17.415 1.00 82.81 88 GLY A C 1
ATOM 682 O O . GLY A 1 88 ? 2.827 -4.137 -17.275 1.00 82.81 88 GLY A O 1
ATOM 683 N N . LYS A 1 89 ? 5.061 -4.481 -17.348 1.00 86.06 89 LYS A N 1
ATOM 684 C CA . LYS A 1 89 ? 5.025 -5.871 -16.880 1.00 86.06 89 LYS A CA 1
ATOM 685 C C . LYS A 1 89 ? 4.952 -5.868 -15.354 1.00 86.06 89 LYS A C 1
ATOM 687 O O . LYS A 1 89 ? 3.864 -5.865 -14.803 1.00 86.06 89 LYS A O 1
ATOM 692 N N . GLU A 1 90 ? 6.093 -5.715 -14.696 1.00 92.69 90 GLU A N 1
ATOM 693 C CA . GLU A 1 90 ? 6.180 -5.675 -13.238 1.00 92.69 90 GLU A CA 1
ATOM 694 C C . GLU A 1 90 ? 6.320 -4.231 -12.734 1.00 92.69 90 GLU A C 1
ATOM 696 O O . GLU A 1 90 ? 7.092 -3.434 -13.284 1.00 92.69 90 GLU A O 1
ATOM 701 N N . LEU A 1 91 ? 5.548 -3.881 -11.704 1.00 94.69 91 LEU A N 1
ATOM 702 C CA . LEU A 1 91 ? 5.405 -2.500 -11.240 1.00 9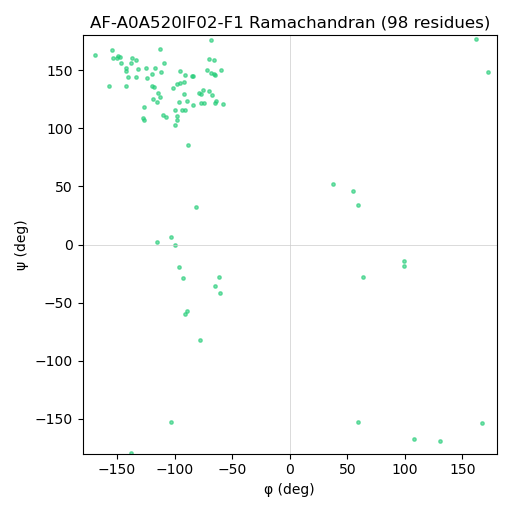4.69 91 LEU A CA 1
ATOM 703 C C . LEU A 1 91 ? 6.459 -2.124 -10.187 1.00 94.69 91 LEU A C 1
ATOM 705 O O . LEU A 1 91 ? 7.209 -1.152 -10.344 1.00 94.69 91 LEU A O 1
ATOM 709 N N . PHE A 1 92 ? 6.495 -2.877 -9.088 1.00 95.94 92 PHE A N 1
ATOM 710 C CA . PHE A 1 92 ? 7.340 -2.641 -7.918 1.00 95.94 92 PHE A CA 1
ATOM 711 C C . PHE A 1 92 ? 7.312 -3.845 -6.975 1.00 95.94 92 PHE A C 1
ATOM 713 O O . PHE A 1 92 ? 6.367 -4.626 -6.992 1.00 95.94 92 PHE A O 1
ATOM 720 N N . ASP A 1 93 ? 8.286 -3.920 -6.072 1.00 96.19 93 ASP A N 1
ATOM 721 C CA . ASP A 1 93 ? 8.224 -4.818 -4.921 1.00 96.19 93 ASP A CA 1
ATOM 722 C C . ASP A 1 93 ? 7.698 -4.100 -3.678 1.00 96.19 93 ASP A C 1
ATOM 724 O O . ASP A 1 93 ? 7.953 -2.908 -3.464 1.00 96.19 93 ASP A O 1
ATOM 728 N N . PHE A 1 94 ? 7.022 -4.850 -2.810 1.00 97.94 94 PHE A N 1
ATOM 729 C CA . PHE A 1 94 ? 6.361 -4.338 -1.613 1.00 97.94 94 PHE A CA 1
ATOM 730 C C . PHE A 1 94 ? 6.787 -5.115 -0.358 1.00 97.94 94 PHE A C 1
ATOM 732 O O . PHE A 1 94 ? 6.437 -6.279 -0.181 1.00 97.94 94 PHE A O 1
ATOM 739 N N . ASP A 1 95 ? 7.573 -4.494 0.527 1.00 98.25 95 ASP A N 1
ATOM 740 C CA . ASP A 1 95 ? 8.180 -5.173 1.684 1.00 98.25 95 ASP A CA 1
ATOM 741 C C . ASP A 1 95 ? 7.320 -5.116 2.940 1.00 98.25 95 ASP A C 1
ATOM 743 O O . ASP A 1 95 ? 6.924 -6.148 3.481 1.00 98.25 95 ASP A O 1
ATOM 747 N N . SER A 1 96 ? 7.029 -3.905 3.402 1.00 98.25 96 SER A N 1
ATOM 748 C CA . SER A 1 96 ? 6.317 -3.668 4.653 1.00 98.25 96 SER A CA 1
ATOM 749 C C . SER A 1 96 ? 5.501 -2.389 4.583 1.00 98.25 96 SER A C 1
ATOM 751 O O . SER A 1 96 ? 5.726 -1.536 3.723 1.00 98.25 96 SER A O 1
ATOM 753 N N . TRP A 1 97 ? 4.540 -2.259 5.494 1.00 98.50 97 TRP A N 1
ATOM 754 C CA . TRP A 1 97 ? 3.650 -1.111 5.568 1.00 98.50 97 TRP A CA 1
ATOM 755 C C . TRP A 1 97 ? 3.198 -0.829 6.994 1.00 98.50 97 TRP A C 1
ATOM 757 O O . TRP A 1 97 ? 3.256 -1.694 7.869 1.00 98.50 97 TRP A O 1
ATOM 767 N N . MET A 1 98 ? 2.740 0.399 7.220 1.00 98.12 98 MET A N 1
ATOM 768 C CA . MET A 1 98 ? 2.235 0.850 8.508 1.00 98.12 98 MET A CA 1
ATOM 769 C C . MET A 1 98 ? 1.287 2.038 8.333 1.00 98.12 98 MET A C 1
ATOM 771 O O . MET A 1 98 ? 1.582 2.988 7.609 1.00 98.12 98 MET A O 1
ATOM 775 N N . PHE A 1 99 ? 0.167 2.010 9.052 1.00 98.12 99 PHE A N 1
ATOM 776 C CA . PHE A 1 99 ? -0.664 3.194 9.267 1.00 98.12 99 PHE A CA 1
ATOM 777 C C . 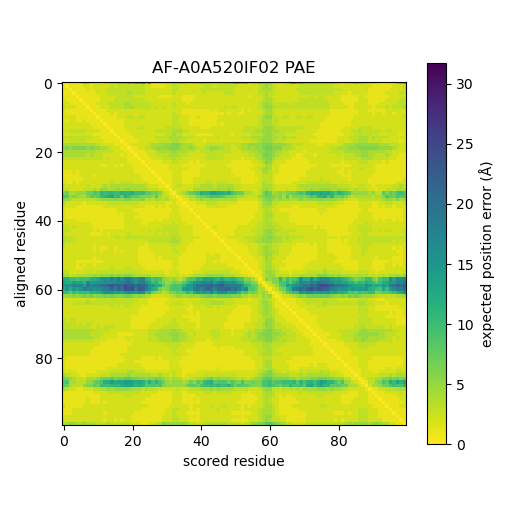PHE A 1 99 ? -0.124 4.021 10.440 1.00 98.12 99 PHE A C 1
ATOM 779 O O . PHE A 1 99 ? 0.372 3.461 11.421 1.00 98.12 99 PHE A O 1
ATOM 786 N N . LYS A 1 100 ? -0.236 5.344 10.339 1.00 95.12 100 LYS A N 1
ATOM 787 C CA . LYS A 1 100 ? 0.162 6.326 11.356 1.00 95.12 100 LYS A CA 1
ATOM 788 C C . LYS A 1 100 ? -1.012 7.207 11.735 1.00 95.12 100 LYS A C 1
ATOM 790 O O . LYS A 1 100 ? -1.714 7.651 10.800 1.00 95.12 100 LYS A O 1
#

Nearest PDB structures (foldseek):
  2v4v-assembly1_A  TM=9.466E-01  e=9.719E-08  Ruminiclostridium cellulolyticum
  3c7o-assembly1_A  TM=9.338E-01  e=7.911E-08  Bacillus subtilis
  1w9s-assembly1_A  TM=9.359E-01  e=1.732E-06  Halalkalibacterium halodurans
  1o8s-assembly1_A  TM=9.167E-01  e=6.945E-06  Thermoclostridium stercorarium
  1uy2-assembly1_A  TM=9.237E-01  e=8.982E-06  Thermoclostridium stercorarium

Foldseek 3Di:
DDWQDDAFDKDKDFWDFCQDWFFKKKFWKFFAQKAWKWFKAWADPPHDTFWIWGGDHDPPPRDTDMTMITGHGDGGITIIMGGTHTDDRITIDTDDMDTD

Radius of gyration: 13.11 Å; Cα contacts (8 Å, |Δi|>4): 284; chains: 1; bounding box: 34×21×34 Å